Protein AF-A0A964A4K8-F1 (afdb_monomer_lite)

pLDDT: mean 92.14, std 6.54, range [64.25, 97.75]

Secondary structure (DSSP, 8-state):
---HHHHHHHHHHHHHHHHHHHHHHHT--GGGEEEEEEEETTEEEEEEEETTEEEEEEEHHHHHGGGG-

Structure (mmCIF, N/CA/C/O backbone):
data_AF-A0A964A4K8-F1
#
_entry.id   AF-A0A964A4K8-F1
#
loop_
_atom_site.group_PDB
_atom_site.id
_atom_site.type_symbol
_atom_site.label_atom_id
_atom_site.label_alt_id
_atom_site.label_comp_id
_atom_site.label_asym_id
_atom_site.label_entity_id
_atom_site.label_seq_id
_atom_site.pdbx_PDB_ins_code
_atom_site.Cartn_x
_atom_site.Cartn_y
_atom_site.Cartn_z
_atom_site.occupancy
_atom_site.B_iso_or_equiv
_atom_site.auth_seq_id
_atom_site.auth_comp_id
_atom_site.auth_asym_id
_atom_site.auth_atom_id
_atom_site.pdbx_PDB_model_num
ATOM 1 N N . MET A 1 1 ? 19.844 4.156 -20.587 1.00 68.75 1 MET A N 1
ATOM 2 C CA . MET A 1 1 ? 20.123 4.707 -19.244 1.00 68.75 1 MET A CA 1
ATOM 3 C C . MET A 1 1 ? 18.810 4.688 -18.484 1.00 68.75 1 MET A C 1
ATOM 5 O O . MET A 1 1 ? 17.827 5.171 -19.027 1.00 68.75 1 MET A O 1
ATOM 9 N N . ILE A 1 2 ? 18.753 4.037 -17.324 1.00 74.94 2 ILE A N 1
ATOM 10 C CA . ILE A 1 2 ? 17.524 3.983 -16.525 1.00 74.94 2 ILE A CA 1
ATOM 11 C C . ILE A 1 2 ? 17.296 5.367 -15.906 1.00 74.94 2 ILE A C 1
ATOM 13 O O . ILE A 1 2 ? 18.173 5.873 -15.207 1.00 74.94 2 ILE A O 1
ATOM 17 N N . ASP A 1 3 ? 16.139 5.978 -16.167 1.00 86.56 3 ASP A N 1
ATOM 18 C CA . ASP A 1 3 ? 15.750 7.247 -15.547 1.00 86.56 3 ASP A CA 1
ATOM 19 C C . ASP A 1 3 ? 15.259 7.000 -14.113 1.00 86.56 3 ASP A C 1
ATOM 21 O O . ASP A 1 3 ? 14.088 6.705 -13.852 1.00 86.56 3 ASP A O 1
ATOM 25 N N . LEU A 1 4 ? 16.195 7.102 -13.171 1.00 84.75 4 LEU A N 1
ATOM 26 C CA . LEU A 1 4 ? 15.950 6.850 -11.755 1.00 84.75 4 LEU A CA 1
ATOM 27 C C . LEU A 1 4 ? 14.964 7.858 -11.135 1.00 84.75 4 LEU A C 1
ATOM 29 O O . LEU A 1 4 ? 14.248 7.513 -10.193 1.00 84.75 4 LEU A O 1
ATOM 33 N N . PHE A 1 5 ? 14.884 9.085 -11.664 1.00 85.81 5 PHE A N 1
ATOM 34 C CA . PHE A 1 5 ? 13.952 10.101 -11.169 1.00 85.81 5 PHE A CA 1
ATOM 35 C C . PHE A 1 5 ? 12.514 9.750 -11.529 1.00 85.81 5 PHE A C 1
ATOM 37 O O . PHE A 1 5 ? 11.623 9.839 -10.678 1.00 85.81 5 PHE A O 1
ATOM 44 N N . ASN A 1 6 ? 12.295 9.297 -12.762 1.00 88.19 6 ASN A N 1
ATOM 45 C CA . ASN A 1 6 ? 10.981 8.847 -13.199 1.00 88.19 6 ASN A CA 1
ATOM 46 C C . ASN A 1 6 ? 10.532 7.601 -12.418 1.00 88.19 6 ASN A C 1
ATOM 48 O O . ASN A 1 6 ? 9.402 7.554 -11.934 1.00 88.19 6 ASN A O 1
ATOM 52 N N . ILE A 1 7 ? 11.437 6.640 -12.190 1.00 89.06 7 ILE A N 1
ATOM 53 C CA . ILE A 1 7 ? 11.149 5.462 -11.354 1.00 89.06 7 ILE A CA 1
ATOM 54 C C . ILE A 1 7 ? 10.759 5.877 -9.936 1.00 89.06 7 ILE A C 1
ATOM 56 O O . ILE A 1 7 ? 9.721 5.442 -9.440 1.00 89.06 7 ILE A O 1
ATOM 60 N N . LYS A 1 8 ? 11.540 6.753 -9.292 1.00 90.75 8 LYS A N 1
ATOM 61 C CA . LYS A 1 8 ? 11.224 7.239 -7.944 1.00 90.75 8 LYS A CA 1
ATOM 62 C C . LYS A 1 8 ? 9.832 7.870 -7.897 1.00 90.75 8 LYS A C 1
ATOM 64 O O . LYS A 1 8 ? 9.057 7.559 -6.997 1.00 90.75 8 LYS A O 1
ATOM 69 N N . LYS A 1 9 ? 9.502 8.726 -8.870 1.00 91.75 9 LYS A N 1
ATOM 70 C CA . LYS A 1 9 ? 8.195 9.392 -8.940 1.00 91.75 9 LYS A CA 1
ATOM 71 C C . LYS A 1 9 ? 7.051 8.382 -9.058 1.00 91.75 9 LYS A C 1
ATOM 73 O O . LYS A 1 9 ? 6.083 8.502 -8.312 1.00 91.75 9 LYS A O 1
ATOM 78 N N . LYS A 1 10 ? 7.182 7.388 -9.940 1.00 91.62 10 LYS A N 1
ATOM 79 C CA . LYS A 1 10 ? 6.190 6.320 -10.130 1.00 91.62 10 LYS A CA 1
ATOM 80 C C . LYS A 1 10 ? 5.993 5.472 -8.881 1.00 91.62 10 LYS A C 1
ATOM 82 O O . LYS A 1 10 ? 4.864 5.268 -8.455 1.00 91.62 10 LYS A O 1
ATOM 87 N N . VAL A 1 11 ? 7.084 5.047 -8.245 1.00 92.56 11 VAL A N 1
ATOM 88 C CA . VAL A 1 11 ? 7.025 4.254 -7.010 1.00 92.56 11 VAL A CA 1
ATOM 89 C C . VAL A 1 11 ? 6.366 5.054 -5.887 1.00 92.56 11 VAL A C 1
ATOM 91 O O . VAL A 1 11 ? 5.430 4.574 -5.258 1.00 92.56 11 VAL A O 1
ATOM 94 N N . THR A 1 12 ? 6.797 6.296 -5.644 1.00 93.50 12 THR A N 1
ATOM 95 C CA . THR A 1 12 ? 6.192 7.137 -4.597 1.00 93.50 12 THR A CA 1
ATOM 96 C C . THR A 1 12 ? 4.718 7.443 -4.880 1.00 93.50 12 THR A C 1
ATOM 98 O O . THR A 1 12 ? 3.914 7.443 -3.949 1.00 93.50 12 THR A O 1
ATOM 101 N N . GLY A 1 13 ? 4.356 7.685 -6.144 1.00 94.81 13 GLY A N 1
ATOM 102 C CA . GLY A 1 13 ? 2.968 7.872 -6.570 1.00 94.81 13 GLY A CA 1
ATOM 103 C C . GLY A 1 13 ? 2.121 6.629 -6.307 1.00 94.81 13 GLY A C 1
ATOM 104 O O . GLY A 1 13 ? 1.121 6.716 -5.601 1.00 94.81 13 GLY A O 1
ATOM 105 N N . GLY A 1 14 ? 2.582 5.466 -6.764 1.00 94.62 14 GLY A N 1
ATOM 106 C CA . GLY A 1 14 ? 1.873 4.204 -6.584 1.00 94.62 14 GLY A CA 1
ATOM 107 C C . GLY A 1 14 ? 1.725 3.782 -5.120 1.00 94.62 14 GLY A C 1
ATOM 108 O O . GLY A 1 14 ? 0.651 3.339 -4.727 1.00 94.62 14 GLY A O 1
ATOM 109 N N . ILE A 1 15 ? 2.747 3.990 -4.276 1.00 94.94 15 ILE A N 1
ATOM 110 C CA . ILE A 1 15 ? 2.629 3.757 -2.822 1.00 94.94 15 ILE A CA 1
ATOM 111 C C . ILE A 1 15 ? 1.534 4.650 -2.222 1.00 94.94 15 ILE A C 1
ATOM 113 O O . ILE A 1 15 ? 0.747 4.182 -1.401 1.00 94.94 15 ILE A O 1
ATOM 117 N N . ARG A 1 16 ? 1.464 5.926 -2.628 1.00 95.75 16 ARG A N 1
ATOM 118 C CA . ARG A 1 16 ? 0.437 6.858 -2.142 1.00 95.75 16 ARG A CA 1
ATOM 119 C C . ARG A 1 16 ? -0.960 6.436 -2.588 1.00 95.75 16 ARG A C 1
ATOM 121 O O . ARG A 1 16 ? -1.858 6.394 -1.759 1.00 95.75 16 ARG A O 1
ATOM 128 N N . GLU A 1 17 ? -1.134 6.111 -3.864 1.00 95.94 17 GLU A N 1
ATOM 129 C CA . GLU A 1 17 ? -2.416 5.643 -4.401 1.00 95.94 17 GLU A CA 1
ATOM 130 C C . GLU A 1 17 ? -2.888 4.365 -3.710 1.00 95.94 17 GLU A C 1
ATOM 132 O O . GLU A 1 17 ? -4.055 4.258 -3.334 1.00 95.94 17 GLU A O 1
ATOM 137 N N . TYR A 1 18 ? -1.977 3.416 -3.489 1.00 95.62 18 TYR A N 1
ATOM 138 C CA . TYR A 1 18 ? -2.286 2.197 -2.755 1.00 95.62 18 TYR A CA 1
ATOM 139 C C . TYR A 1 18 ? -2.699 2.499 -1.307 1.00 95.62 18 TYR A C 1
ATOM 141 O O . TYR A 1 18 ? -3.707 1.973 -0.837 1.00 95.62 18 TYR A O 1
ATOM 149 N N . ALA A 1 19 ? -1.977 3.385 -0.610 1.00 96.31 19 ALA A N 1
ATOM 150 C CA . ALA A 1 19 ? -2.334 3.803 0.745 1.00 96.31 19 ALA A CA 1
ATOM 151 C C . ALA A 1 19 ? -3.732 4.444 0.801 1.00 96.31 19 ALA A C 1
ATOM 153 O O . ALA A 1 19 ? -4.511 4.116 1.694 1.00 96.31 19 ALA A O 1
ATOM 154 N N . THR A 1 20 ? -4.069 5.312 -0.162 1.00 96.94 20 THR A N 1
ATOM 155 C CA . THR A 1 20 ? -5.401 5.926 -0.281 1.00 96.94 20 THR A CA 1
ATOM 156 C C . THR A 1 20 ? -6.483 4.875 -0.509 1.00 96.94 20 THR A C 1
ATOM 158 O O . THR A 1 20 ? -7.461 4.852 0.232 1.00 96.94 20 THR A O 1
ATOM 161 N N . MET A 1 21 ? -6.278 3.956 -1.456 1.00 96.31 21 MET A N 1
ATOM 162 C CA . MET A 1 21 ? -7.223 2.869 -1.731 1.00 96.31 21 MET A CA 1
ATOM 163 C C . MET A 1 21 ? -7.477 2.010 -0.486 1.00 96.31 21 MET A C 1
ATOM 165 O O . MET A 1 21 ? -8.623 1.717 -0.157 1.00 96.31 21 MET A O 1
ATOM 169 N N . ILE A 1 22 ? -6.421 1.643 0.243 1.00 96.19 22 ILE A N 1
ATOM 170 C CA . ILE A 1 22 ? -6.531 0.873 1.486 1.00 96.19 22 ILE A CA 1
ATOM 171 C C . ILE A 1 22 ? -7.271 1.650 2.573 1.00 96.19 22 ILE A C 1
ATOM 173 O O . ILE A 1 22 ? -8.095 1.069 3.285 1.00 96.19 22 ILE A O 1
ATOM 177 N N . ALA A 1 23 ? -6.990 2.947 2.706 1.00 97.69 23 ALA A N 1
ATOM 178 C CA . ALA A 1 23 ? -7.674 3.789 3.672 1.00 97.69 23 ALA A CA 1
ATOM 179 C C . ALA A 1 23 ? -9.177 3.858 3.381 1.00 97.69 23 ALA A C 1
ATOM 181 O O . ALA A 1 23 ? -9.979 3.699 4.294 1.00 97.69 23 ALA A O 1
ATOM 182 N N . GLU A 1 24 ? -9.564 4.003 2.115 1.00 97.69 24 GLU A N 1
ATOM 183 C CA . GLU A 1 24 ? -10.965 3.993 1.691 1.00 97.69 24 GLU A CA 1
ATOM 184 C C . GLU A 1 24 ? -11.620 2.621 1.915 1.00 97.69 24 GLU A C 1
ATOM 186 O O . GLU A 1 24 ? -12.660 2.536 2.571 1.00 97.69 24 GLU A O 1
ATOM 191 N N . LYS A 1 25 ? -10.979 1.537 1.450 1.00 97.00 25 LYS A N 1
ATOM 192 C CA . LYS A 1 25 ? -11.453 0.144 1.575 1.00 97.00 25 LYS A CA 1
ATOM 193 C C . LYS A 1 25 ? -11.787 -0.229 3.019 1.00 97.00 25 LYS A C 1
ATOM 195 O O . LYS A 1 25 ? -12.782 -0.908 3.262 1.00 97.00 25 LYS A O 1
ATOM 200 N N . HIS A 1 26 ? -10.959 0.202 3.969 1.00 96.12 26 HIS A N 1
ATOM 201 C CA . HIS A 1 26 ? -11.081 -0.161 5.385 1.00 96.12 26 HIS A CA 1
ATOM 202 C C . HIS A 1 26 ? -11.574 0.984 6.280 1.00 96.12 26 HIS A C 1
ATOM 204 O O . HIS A 1 26 ? -11.592 0.825 7.500 1.00 96.12 26 HIS A O 1
ATOM 210 N N . SER A 1 27 ? -11.980 2.124 5.705 1.00 96.94 27 SER A N 1
ATOM 211 C CA . SER A 1 27 ? -12.404 3.326 6.447 1.00 96.94 27 SER A CA 1
ATOM 212 C C . SER A 1 27 ? -11.379 3.787 7.503 1.00 96.94 27 SER A C 1
ATOM 214 O O . SER A 1 27 ? -11.711 4.011 8.667 1.00 96.94 27 SER A O 1
ATOM 216 N N . LEU A 1 28 ? -10.109 3.889 7.102 1.00 97.00 28 LEU A N 1
ATOM 217 C CA . LEU A 1 28 ? -8.970 4.249 7.954 1.00 97.00 28 LEU A CA 1
ATOM 218 C C . LEU A 1 28 ? -8.590 5.727 7.797 1.00 97.00 28 LEU A C 1
ATOM 220 O O . LEU A 1 28 ? -8.789 6.330 6.745 1.00 97.00 28 LEU A O 1
ATOM 224 N N . ASP A 1 29 ? -7.947 6.291 8.822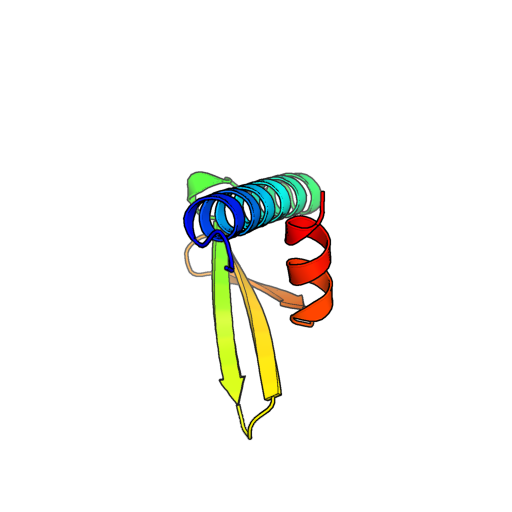 1.00 97.00 29 ASP A N 1
ATOM 225 C CA . ASP A 1 29 ? -7.240 7.569 8.694 1.00 97.00 29 ASP A CA 1
ATOM 226 C C . ASP A 1 29 ? -5.969 7.379 7.855 1.00 97.00 29 ASP A C 1
ATOM 228 O O . ASP A 1 29 ? -5.012 6.732 8.285 1.00 97.00 29 ASP A O 1
ATOM 232 N N . ILE A 1 30 ? -5.943 7.979 6.664 1.00 96.94 30 ILE A N 1
ATOM 233 C CA . ILE A 1 30 ? -4.811 7.909 5.732 1.00 96.94 30 ILE A CA 1
ATOM 234 C C . ILE A 1 30 ? -3.484 8.359 6.361 1.00 96.94 30 ILE A C 1
ATOM 236 O O . ILE A 1 30 ? -2.431 7.836 6.004 1.00 96.94 30 ILE A O 1
ATOM 240 N N . ASN A 1 31 ? -3.510 9.278 7.331 1.00 96.62 31 ASN A N 1
ATOM 241 C CA . ASN A 1 31 ? -2.294 9.777 7.983 1.00 96.62 31 ASN A CA 1
ATOM 242 C C . ASN A 1 31 ? -1.668 8.757 8.940 1.00 96.62 31 ASN A C 1
ATOM 244 O O . ASN A 1 31 ? -0.534 8.933 9.388 1.00 96.62 31 ASN A O 1
ATOM 248 N N . GLN A 1 32 ? -2.405 7.698 9.269 1.00 96.88 32 GLN A N 1
ATOM 249 C CA . GLN A 1 32 ? -1.959 6.628 10.146 1.00 96.88 32 GLN A CA 1
ATOM 250 C C . GLN A 1 32 ? -1.647 5.329 9.392 1.00 96.88 32 GLN A C 1
ATOM 252 O O . GLN A 1 32 ? -1.074 4.414 9.994 1.00 96.88 32 GLN A O 1
ATOM 257 N N . VAL A 1 33 ? -1.945 5.252 8.091 1.00 97.75 33 VAL A N 1
ATOM 258 C CA . VAL A 1 33 ? -1.619 4.089 7.260 1.00 97.75 33 VAL A CA 1
ATOM 259 C C . VAL A 1 33 ? -0.103 3.937 7.131 1.00 97.75 33 VAL A C 1
ATOM 261 O O . VAL A 1 33 ? 0.616 4.862 6.753 1.00 97.75 33 VAL A O 1
ATOM 264 N N . LYS A 1 34 ? 0.388 2.733 7.421 1.00 97.19 34 LYS A N 1
ATOM 265 C CA . LYS A 1 34 ? 1.784 2.327 7.245 1.00 97.19 34 LYS A CA 1
ATOM 266 C C . LYS A 1 34 ? 1.840 1.084 6.369 1.00 97.19 34 LYS A C 1
ATOM 268 O O . LYS A 1 34 ? 1.106 0.125 6.602 1.00 97.19 34 LYS A O 1
ATOM 273 N N . ILE A 1 35 ? 2.739 1.108 5.392 1.00 96.25 35 ILE A N 1
ATOM 274 C CA . ILE A 1 35 ? 3.022 -0.004 4.484 1.00 96.25 35 ILE A CA 1
ATOM 275 C C . ILE A 1 35 ? 4.435 -0.482 4.805 1.00 96.25 35 ILE A C 1
ATOM 277 O O . ILE A 1 35 ? 5.407 0.227 4.541 1.00 96.25 35 ILE A O 1
ATOM 281 N N . 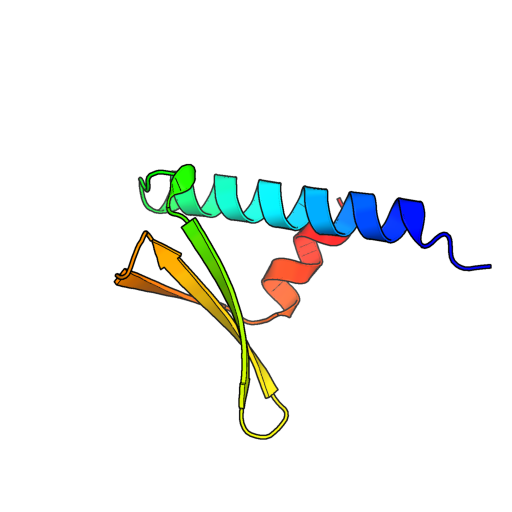ASN A 1 36 ? 4.549 -1.665 5.398 1.00 95.62 36 ASN A N 1
ATOM 282 C CA . ASN A 1 36 ? 5.820 -2.229 5.832 1.00 95.62 36 ASN A CA 1
ATOM 283 C C . ASN A 1 36 ? 6.240 -3.349 4.884 1.00 95.62 36 ASN A C 1
ATOM 285 O O . ASN A 1 36 ? 5.516 -4.328 4.733 1.00 95.62 36 ASN A O 1
ATOM 289 N N . LEU A 1 37 ? 7.428 -3.222 4.294 1.00 94.50 37 LEU A N 1
ATOM 290 C CA . LEU A 1 37 ? 8.069 -4.296 3.541 1.00 94.50 37 LEU A CA 1
ATOM 291 C C . LEU A 1 37 ? 8.862 -5.174 4.505 1.00 94.50 37 LEU A C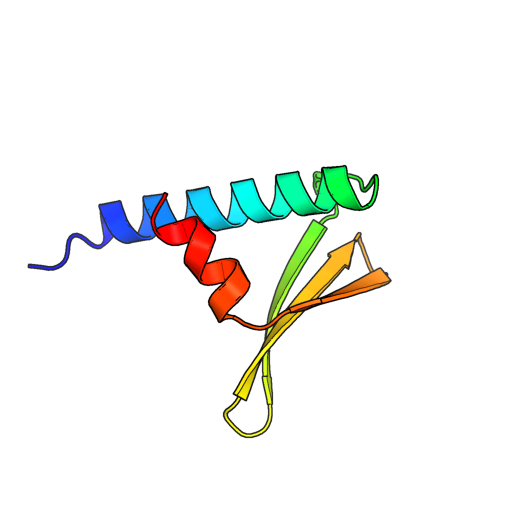 1
ATOM 293 O O . LEU A 1 37 ? 9.699 -4.672 5.258 1.00 94.50 37 LEU A O 1
ATOM 297 N N . THR A 1 38 ? 8.617 -6.476 4.473 1.00 93.50 38 THR A N 1
ATOM 298 C CA . THR A 1 38 ? 9.350 -7.458 5.272 1.00 93.50 38 THR A CA 1
ATOM 299 C C . THR A 1 38 ? 10.012 -8.473 4.359 1.00 93.50 38 THR A C 1
ATOM 301 O O . THR A 1 38 ? 9.512 -8.786 3.284 1.00 93.50 38 THR A O 1
ATOM 304 N N . CYS A 1 39 ? 11.171 -8.977 4.778 1.00 93.38 39 CYS A N 1
ATOM 305 C CA . CYS A 1 39 ? 11.830 -10.102 4.131 1.00 93.38 39 CYS A CA 1
ATOM 306 C C . CYS A 1 39 ? 12.004 -11.200 5.175 1.00 93.38 39 CYS A C 1
ATOM 308 O O . CYS A 1 39 ? 12.753 -11.026 6.137 1.00 93.38 39 CYS A O 1
ATOM 310 N N . ILE A 1 40 ? 11.281 -12.305 5.013 1.00 83.12 40 ILE A N 1
ATOM 311 C CA . ILE A 1 40 ? 11.320 -13.450 5.925 1.00 83.12 40 ILE A CA 1
ATOM 312 C C . ILE A 1 40 ? 11.658 -14.674 5.084 1.00 83.12 40 ILE A C 1
ATOM 314 O O . ILE A 1 40 ? 10.978 -14.967 4.106 1.00 83.12 40 ILE A O 1
ATOM 318 N N . ASN A 1 41 ? 12.740 -15.374 5.435 1.00 89.12 41 ASN A N 1
ATOM 319 C CA . ASN A 1 41 ? 13.215 -16.561 4.712 1.00 89.12 41 ASN A CA 1
ATOM 320 C C . ASN A 1 41 ? 13.393 -16.345 3.192 1.00 89.12 41 ASN A C 1
ATOM 322 O O . ASN A 1 41 ? 13.182 -17.259 2.400 1.00 89.12 41 ASN A O 1
ATOM 326 N N . GLY A 1 42 ? 13.770 -15.131 2.776 1.00 88.19 42 GLY A N 1
ATOM 327 C CA . GLY A 1 42 ? 13.973 -14.779 1.366 1.00 88.19 42 GLY A CA 1
ATOM 328 C C . GLY A 1 42 ? 12.697 -14.438 0.590 1.00 88.19 42 GLY A C 1
ATOM 329 O O . GLY A 1 42 ? 12.785 -14.127 -0.595 1.00 88.19 42 GLY A O 1
ATOM 330 N N . GLN A 1 43 ? 11.531 -14.458 1.237 1.00 86.88 43 GLN A N 1
ATOM 331 C CA . GLN A 1 43 ? 10.268 -14.013 0.652 1.00 86.88 43 GLN A CA 1
ATOM 332 C C . GLN A 1 43 ? 9.956 -12.583 1.093 1.00 86.88 43 GLN A C 1
ATOM 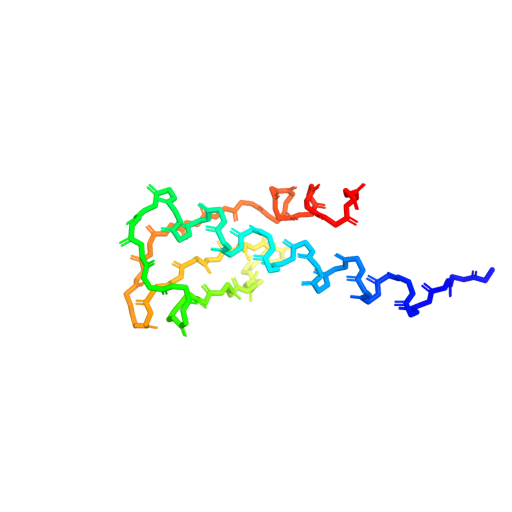334 O O . GLN A 1 43 ? 10.081 -12.250 2.275 1.00 86.88 43 GLN A O 1
ATOM 339 N N . VAL A 1 44 ? 9.565 -11.739 0.134 1.00 90.75 44 VAL A N 1
ATOM 340 C CA . VAL A 1 44 ? 9.171 -10.350 0.390 1.00 90.75 44 VAL A CA 1
ATOM 341 C C . VAL A 1 44 ? 7.668 -10.295 0.621 1.00 90.75 44 VAL A C 1
ATOM 343 O O . VAL A 1 44 ? 6.896 -10.561 -0.294 1.00 90.75 44 VAL A O 1
ATOM 346 N N . GLY A 1 45 ? 7.269 -9.912 1.830 1.00 91.12 45 GLY A N 1
ATOM 347 C CA . GLY A 1 45 ? 5.882 -9.649 2.189 1.00 91.12 45 GLY A CA 1
ATOM 348 C C . GLY A 1 45 ? 5.624 -8.159 2.375 1.00 91.12 45 GLY A C 1
ATOM 349 O O . GLY A 1 45 ? 6.544 -7.365 2.607 1.00 91.12 45 GLY A O 1
ATOM 350 N N . VAL A 1 46 ? 4.354 -7.773 2.298 1.00 95.44 46 VAL A N 1
ATOM 351 C CA . VAL A 1 46 ? 3.910 -6.421 2.636 1.00 95.44 46 VAL A CA 1
ATOM 352 C C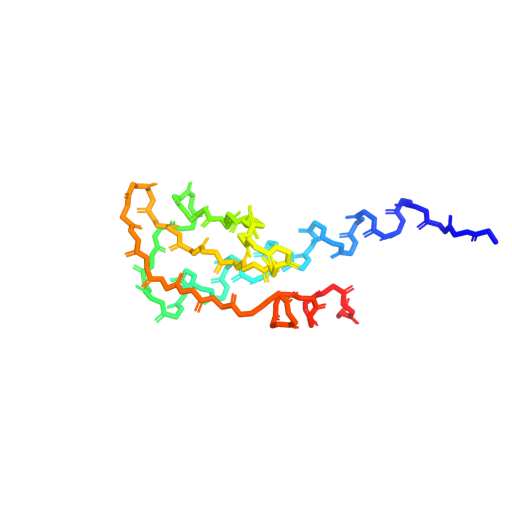 . VAL A 1 46 ? 2.852 -6.511 3.721 1.00 95.44 46 VAL A C 1
ATOM 354 O O . VAL A 1 46 ? 1.858 -7.216 3.575 1.00 95.44 46 VAL A O 1
ATOM 357 N N . HIS A 1 47 ? 3.041 -5.766 4.802 1.00 96.00 47 HIS A N 1
ATOM 358 C CA . HIS A 1 47 ? 2.082 -5.682 5.896 1.00 96.00 47 HIS A CA 1
ATOM 359 C C . HIS A 1 47 ? 1.534 -4.269 6.015 1.00 96.00 47 HIS A C 1
ATOM 361 O O . HIS A 1 47 ? 2.280 -3.286 5.999 1.00 96.00 47 HIS A O 1
ATOM 367 N N . ILE A 1 48 ? 0.222 -4.182 6.178 1.00 97.25 48 ILE A N 1
ATOM 368 C CA . ILE A 1 48 ? -0.514 -2.936 6.301 1.00 97.25 48 ILE A CA 1
ATOM 369 C C . ILE A 1 48 ? -0.900 -2.739 7.757 1.00 97.25 48 ILE A C 1
ATOM 371 O O . ILE A 1 48 ? -1.489 -3.617 8.392 1.00 97.25 48 ILE A O 1
ATOM 375 N N . TYR A 1 49 ? -0.595 -1.558 8.274 1.00 97.75 49 TYR A N 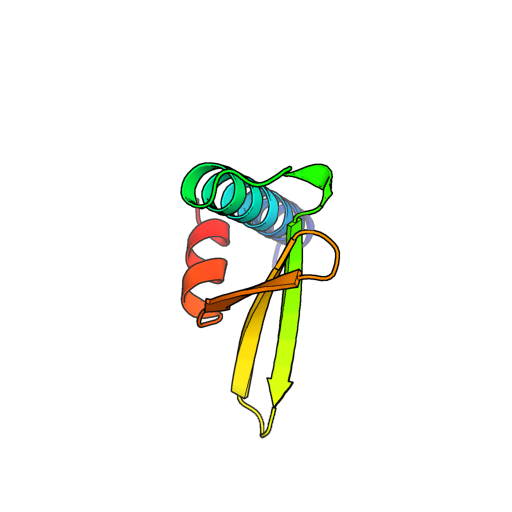1
ATOM 376 C CA . TYR A 1 49 ? -0.987 -1.138 9.610 1.00 97.75 49 TYR A CA 1
ATOM 377 C C . TYR A 1 49 ? -1.735 0.185 9.541 1.00 97.75 49 TYR A C 1
ATOM 379 O O . TYR A 1 49 ? -1.470 1.008 8.670 1.00 97.75 49 TYR A O 1
ATOM 387 N N . ASN A 1 50 ? -2.621 0.411 10.506 1.00 97.19 50 ASN A N 1
ATOM 388 C CA . ASN A 1 50 ? -3.166 1.730 10.791 1.00 97.19 50 ASN A CA 1
ATOM 389 C C . ASN A 1 50 ? -2.778 2.117 12.221 1.00 97.19 50 ASN A C 1
ATOM 391 O O . ASN A 1 50 ? -3.186 1.470 13.192 1.00 97.19 50 ASN A O 1
ATOM 395 N N . GLY A 1 51 ? -1.901 3.109 12.355 1.00 91.19 51 GLY A N 1
ATOM 396 C CA . GLY A 1 51 ? -1.269 3.458 13.620 1.00 91.19 51 GLY A CA 1
ATOM 397 C C . GLY A 1 51 ? -0.357 2.329 14.114 1.00 91.19 51 GLY A C 1
ATOM 398 O O . GLY A 1 51 ? 0.728 2.113 13.565 1.00 91.19 51 GLY A O 1
ATOM 399 N N . GLY A 1 52 ? -0.772 1.644 15.183 1.00 93.06 52 GLY A N 1
ATOM 400 C CA . GLY A 1 52 ? -0.096 0.463 15.744 1.00 93.06 52 GLY A CA 1
ATOM 401 C C . GLY A 1 52 ? -0.825 -0.862 15.489 1.00 93.06 52 GLY A C 1
ATOM 402 O O . GLY A 1 52 ? -0.349 -1.908 15.921 1.00 93.06 52 GLY A O 1
ATOM 403 N N . LYS A 1 53 ? -1.982 -0.836 14.815 1.00 96.62 53 LYS A N 1
ATOM 404 C CA . LYS A 1 53 ? -2.837 -2.010 14.617 1.00 96.62 53 LYS A CA 1
ATOM 405 C C . LYS A 1 53 ? -2.592 -2.634 13.247 1.00 96.62 53 LYS A C 1
ATOM 407 O O . LYS A 1 53 ? -2.613 -1.930 12.242 1.00 96.62 53 LYS A O 1
ATOM 412 N N . TYR A 1 54 ? -2.396 -3.949 13.217 1.00 97.12 54 TYR A N 1
ATOM 413 C CA . TYR A 1 54 ? -2.336 -4.729 11.980 1.00 97.12 54 TYR A CA 1
ATOM 414 C C . TYR A 1 54 ? -3.699 -4.748 11.276 1.00 97.12 54 TYR A C 1
ATOM 416 O O . TYR A 1 54 ? -4.727 -4.934 11.933 1.00 97.12 54 TYR A O 1
ATOM 424 N N . ILE A 1 55 ? -3.692 -4.558 9.957 1.00 97.69 55 ILE A N 1
ATOM 425 C CA . ILE A 1 55 ? -4.885 -4.573 9.105 1.00 97.69 55 ILE A CA 1
ATOM 426 C C . ILE A 1 55 ? -4.888 -5.828 8.235 1.00 97.69 55 ILE A C 1
ATOM 428 O O . ILE A 1 55 ? -5.730 -6.700 8.422 1.00 97.69 55 ILE A O 1
ATOM 432 N N . GLU A 1 56 ? -3.937 -5.934 7.307 1.00 96.25 56 GLU A N 1
ATOM 433 C CA . GLU A 1 56 ? -3.821 -7.069 6.392 1.00 96.25 56 GLU A CA 1
ATOM 434 C C . GLU A 1 56 ? -2.382 -7.246 5.890 1.00 96.25 56 GLU A C 1
ATOM 436 O O . GLU A 1 56 ? -1.519 -6.393 6.116 1.00 96.25 56 GLU A O 1
ATOM 441 N N . SER A 1 57 ? -2.128 -8.366 5.216 1.00 95.19 57 SER A N 1
ATOM 442 C CA . SER A 1 57 ? -0.882 -8.635 4.499 1.00 95.19 57 SER A CA 1
ATOM 443 C C . SER A 1 57 ? -1.203 -8.887 3.038 1.00 95.19 57 SER A C 1
ATOM 445 O O . SER A 1 57 ? -2.215 -9.521 2.745 1.00 95.19 57 SER A O 1
ATOM 447 N N . ILE A 1 58 ? -0.330 -8.424 2.153 1.00 92.31 58 ILE A N 1
ATOM 448 C CA . ILE A 1 58 ? -0.415 -8.673 0.716 1.00 92.31 58 ILE A CA 1
ATOM 449 C C . ILE A 1 58 ? 0.933 -9.167 0.191 1.00 92.31 58 ILE A C 1
ATOM 451 O O . ILE A 1 58 ? 1.987 -8.940 0.798 1.00 92.31 58 ILE A O 1
ATOM 455 N N . GLU A 1 59 ? 0.894 -9.792 -0.978 1.00 90.12 59 GLU A N 1
ATOM 456 C CA . GLU A 1 59 ? 2.091 -10.076 -1.762 1.00 90.12 59 GLU A CA 1
ATOM 457 C C . GLU A 1 59 ? 2.636 -8.785 -2.387 1.00 90.12 59 GLU A C 1
ATOM 459 O O . GLU A 1 59 ? 1.881 -7.886 -2.772 1.00 90.12 59 GLU A O 1
ATOM 464 N N . ILE A 1 60 ? 3.959 -8.696 -2.544 1.00 91.25 60 ILE A N 1
ATOM 465 C CA . ILE A 1 60 ? 4.613 -7.514 -3.130 1.00 91.25 60 ILE A CA 1
ATOM 466 C C . ILE A 1 60 ? 4.114 -7.199 -4.549 1.00 91.25 60 ILE A C 1
ATOM 468 O O . ILE A 1 60 ? 4.045 -6.033 -4.942 1.00 91.25 60 ILE A O 1
ATOM 472 N N . ASP A 1 61 ? 3.702 -8.226 -5.292 1.00 90.56 61 ASP A N 1
ATOM 473 C CA . ASP A 1 61 ? 3.170 -8.104 -6.649 1.00 90.56 61 ASP A CA 1
ATOM 474 C C . ASP A 1 61 ? 1.907 -7.239 -6.711 1.00 90.56 61 ASP A C 1
ATOM 476 O O . ASP A 1 61 ? 1.683 -6.545 -7.705 1.00 90.56 61 ASP A O 1
ATOM 480 N N . GLU A 1 62 ? 1.085 -7.240 -5.658 1.00 90.00 62 GLU A N 1
ATOM 481 C CA . GLU A 1 62 ? -0.104 -6.391 -5.591 1.00 90.00 62 GLU A CA 1
ATOM 482 C C . GLU A 1 62 ? 0.282 -4.912 -5.483 1.00 90.00 62 GLU A C 1
ATOM 484 O O . GLU A 1 62 ? -0.272 -4.078 -6.201 1.00 90.00 62 GLU A O 1
ATOM 489 N N . LEU A 1 63 ? 1.301 -4.592 -4.679 1.00 91.19 63 LEU A N 1
ATOM 490 C CA . LEU A 1 63 ? 1.813 -3.229 -4.539 1.00 91.19 63 LEU A CA 1
ATOM 491 C C . LEU A 1 63 ? 2.498 -2.745 -5.828 1.00 91.19 63 LEU A C 1
ATOM 493 O O . LEU A 1 63 ? 2.283 -1.613 -6.262 1.00 91.19 63 LEU A O 1
ATOM 497 N N . ILE A 1 64 ? 3.280 -3.608 -6.486 1.00 91.44 64 ILE A N 1
ATOM 498 C CA . ILE A 1 64 ? 4.008 -3.270 -7.721 1.00 91.44 64 ILE A CA 1
ATOM 499 C C . ILE A 1 64 ? 3.057 -2.887 -8.864 1.00 91.44 64 ILE A C 1
ATOM 501 O O . ILE A 1 64 ? 3.407 -2.044 -9.695 1.00 91.44 64 ILE A O 1
ATOM 505 N N . ARG A 1 65 ? 1.832 -3.431 -8.904 1.00 91.19 65 ARG A N 1
ATOM 506 C CA . ARG A 1 65 ? 0.821 -3.050 -9.913 1.00 91.19 65 ARG A CA 1
ATOM 507 C C . ARG A 1 65 ? 0.503 -1.554 -9.906 1.00 91.19 65 ARG A C 1
ATOM 509 O O . ARG A 1 65 ? 0.118 -1.024 -10.947 1.00 91.19 65 ARG A O 1
ATOM 516 N N . TYR A 1 66 ? 0.706 -0.869 -8.783 1.00 89.75 66 TYR A N 1
ATOM 517 C CA . TYR A 1 66 ? 0.503 0.574 -8.664 1.00 89.75 66 TYR A CA 1
ATOM 518 C C . TYR A 1 66 ? 1.685 1.399 -9.193 1.00 89.75 66 TYR A C 1
ATOM 520 O O . TYR A 1 66 ? 1.535 2.590 -9.427 1.00 89.75 66 TYR A O 1
ATOM 528 N N . PHE A 1 67 ? 2.857 0.802 -9.433 1.00 87.50 67 PHE A N 1
ATOM 529 C CA . PHE A 1 67 ? 4.039 1.532 -9.923 1.00 87.50 67 PHE A CA 1
ATOM 530 C C . PHE A 1 67 ? 4.048 1.708 -11.449 1.00 87.50 67 PHE A C 1
ATOM 532 O O . PHE A 1 67 ? 4.865 2.457 -11.984 1.00 87.50 67 PHE A O 1
ATOM 539 N N . ASN A 1 68 ? 3.158 1.003 -12.152 1.00 74.38 68 ASN A N 1
ATOM 540 C CA . ASN A 1 68 ? 3.064 1.000 -13.614 1.00 74.38 68 ASN A CA 1
ATOM 541 C C . ASN A 1 68 ? 1.884 1.819 -14.158 1.00 74.38 68 ASN A C 1
ATOM 543 O O . ASN A 1 68 ? 1.682 1.825 -15.373 1.00 74.38 68 ASN A O 1
ATOM 547 N N . ARG A 1 69 ? 1.111 2.461 -13.277 1.00 64.25 69 ARG A N 1
ATOM 548 C CA . ARG A 1 69 ? 0.012 3.354 -13.653 1.00 64.25 69 ARG A CA 1
ATOM 549 C C . ARG A 1 69 ? 0.510 4.752 -14.019 1.00 64.25 69 ARG A C 1
ATOM 551 O O . ARG A 1 69 ? 1.621 5.133 -13.578 1.00 64.25 69 ARG A O 1
#

Radius of gyration: 12.89 Å; chains: 1; bounding box: 32×27×35 Å

Foldseek 3Di:
DDPVVLLVVLLVQLVLVVLVVVCVVPVADSVQWDWDWDADPNATKIWIDRNPHTDDIDHVVVSVVSSVD

Sequence (69 aa):
MIDLFNIKKKVTGGIREYATMIAEKHSLDINQVKINLTCINGQVGVHIYNGGKYIESIEIDELIRYFNR